Protein AF-A0A3D3ND54-F1 (afdb_monomer_lite)

pLDDT: mean 83.1, std 20.24, range [37.56, 97.06]

Secondary structure (DSSP, 8-state):
-----------SSSSTT---BHHHHHHHHTTTS-HHHHHHHHHHHH---HHHHHH-TTPBPPHHHHHHHHHHHHHHHTT--HHHHH---

Sequence (89 aa):
MVPMARRGGDRWCRDGCRMTSIGEAWRLARQRIDRLDARRLLEHVAGCSHADLLAYPEKLLSALQTTRLDELVRRRAGGEPLAYLVGSE

Structure (mmCIF, N/CA/C/O backbone):
data_AF-A0A3D3ND54-F1
#
_entry.id   AF-A0A3D3ND54-F1
#
loop_
_atom_site.group_PDB
_atom_site.id
_atom_site.type_symbol
_atom_site.label_atom_id
_atom_site.label_alt_id
_atom_site.label_comp_id
_atom_site.label_asym_id
_atom_site.label_entity_id
_atom_site.label_seq_id
_atom_site.pdbx_PDB_ins_code
_atom_site.Cartn_x
_atom_site.Cartn_y
_atom_site.Cartn_z
_atom_site.occupancy
_atom_site.B_iso_or_equiv
_atom_site.auth_seq_id
_atom_site.auth_comp_id
_atom_site.auth_asym_id
_atom_site.auth_atom_id
_atom_site.pdbx_PDB_model_num
ATOM 1 N N . MET A 1 1 ? 6.030 13.258 31.000 1.00 38.72 1 MET A N 1
ATOM 2 C CA . MET A 1 1 ? 6.272 11.896 31.519 1.00 38.72 1 MET A CA 1
ATOM 3 C C . MET A 1 1 ? 5.245 10.966 30.876 1.00 38.72 1 MET A C 1
ATOM 5 O O . MET A 1 1 ? 4.143 10.850 31.380 1.00 38.72 1 MET A O 1
ATOM 9 N N . VAL A 1 2 ? 5.558 10.397 29.708 1.00 37.56 2 VAL A N 1
ATOM 10 C CA . VAL A 1 2 ? 4.775 9.319 29.071 1.00 37.56 2 VAL A CA 1
ATOM 11 C C . VAL A 1 2 ? 5.793 8.258 28.644 1.00 37.56 2 VAL A C 1
ATOM 13 O O . VAL A 1 2 ? 6.665 8.578 27.832 1.00 37.56 2 VAL A O 1
ATOM 16 N N . PRO A 1 3 ? 5.781 7.046 29.224 1.00 46.41 3 PRO A N 1
ATOM 17 C CA . PRO A 1 3 ? 6.753 6.013 28.900 1.00 46.41 3 PRO A CA 1
ATOM 18 C C . PRO A 1 3 ? 6.255 5.045 27.808 1.00 46.41 3 PRO A C 1
ATOM 20 O O . PRO A 1 3 ? 5.153 4.521 27.876 1.00 46.41 3 PRO A O 1
ATOM 23 N N . MET A 1 4 ? 7.143 4.802 26.836 1.00 40.94 4 MET A N 1
ATOM 24 C CA . MET A 1 4 ? 7.562 3.505 26.268 1.00 40.94 4 MET A CA 1
ATOM 25 C C . MET A 1 4 ? 6.518 2.444 25.848 1.00 40.94 4 MET A C 1
ATOM 27 O O . MET A 1 4 ? 6.009 1.702 26.679 1.00 40.94 4 MET A O 1
ATOM 31 N N . ALA A 1 5 ? 6.469 2.178 24.536 1.00 42.22 5 ALA A N 1
ATOM 32 C CA . ALA A 1 5 ? 6.495 0.823 23.950 1.00 42.22 5 ALA A CA 1
ATOM 33 C C . ALA A 1 5 ? 7.012 0.932 22.497 1.00 42.22 5 ALA A C 1
ATOM 35 O O . ALA A 1 5 ? 6.291 1.326 21.592 1.00 42.22 5 ALA A O 1
ATOM 36 N N . ARG A 1 6 ? 8.327 0.935 22.252 1.00 46.53 6 ARG A N 1
ATOM 37 C CA . ARG A 1 6 ? 9.188 -0.223 21.935 1.00 46.53 6 ARG A CA 1
ATOM 38 C C . ARG A 1 6 ? 8.571 -1.29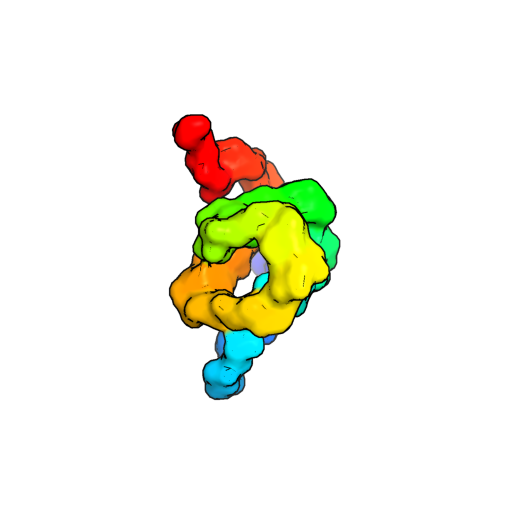2 21.014 1.00 46.53 6 ARG A C 1
ATOM 40 O O . ARG A 1 6 ? 7.794 -2.127 21.457 1.00 46.53 6 ARG A O 1
ATOM 47 N N . ARG A 1 7 ? 9.209 -1.374 19.835 1.00 48.66 7 ARG A N 1
ATOM 48 C CA . ARG A 1 7 ? 9.547 -2.570 19.035 1.00 48.66 7 ARG A CA 1
ATOM 49 C C . ARG A 1 7 ? 8.612 -2.892 17.859 1.00 48.66 7 ARG A C 1
ATOM 51 O O . ARG A 1 7 ? 7.721 -3.721 17.947 1.00 48.66 7 ARG A O 1
ATOM 58 N N . GLY A 1 8 ? 8.952 -2.324 16.704 1.00 38.59 8 GLY A N 1
ATOM 59 C CA . GLY A 1 8 ? 8.581 -2.837 15.387 1.00 38.59 8 GLY A CA 1
ATOM 60 C C . GLY A 1 8 ? 9.668 -2.436 14.401 1.00 38.59 8 GLY A C 1
ATOM 61 O O . GLY A 1 8 ? 9.623 -1.332 13.880 1.00 38.59 8 GLY A O 1
ATOM 62 N N . GLY A 1 9 ? 10.676 -3.299 14.248 1.00 43.31 9 GLY A N 1
ATOM 63 C CA . GLY A 1 9 ? 11.918 -3.030 13.526 1.00 43.31 9 GLY A CA 1
ATOM 64 C C . GLY A 1 9 ? 11.708 -2.435 12.136 1.00 43.31 9 GLY A C 1
ATOM 65 O O . GLY A 1 9 ? 11.302 -3.112 11.194 1.00 43.31 9 GLY A O 1
ATOM 66 N N . ASP A 1 10 ? 12.064 -1.167 12.040 1.00 47.19 10 ASP A N 1
ATOM 67 C CA . ASP A 1 10 ? 12.456 -0.401 10.870 1.00 47.19 10 ASP A CA 1
ATOM 68 C C . ASP A 1 10 ? 13.615 -1.094 10.131 1.00 47.19 10 ASP A C 1
ATOM 70 O O . ASP A 1 10 ? 14.780 -0.729 10.241 1.00 47.19 10 ASP A O 1
ATOM 74 N N . ARG A 1 11 ? 13.302 -2.145 9.363 1.00 48.75 11 ARG A N 1
ATOM 75 C CA . ARG A 1 11 ? 14.263 -2.819 8.472 1.00 48.75 11 ARG A CA 1
ATOM 76 C C . ARG A 1 11 ? 13.994 -2.550 6.991 1.00 48.75 11 ARG A C 1
ATOM 78 O O . ARG A 1 11 ? 14.242 -3.416 6.160 1.00 48.75 11 ARG A O 1
ATOM 85 N N . TRP A 1 12 ? 13.476 -1.372 6.660 1.00 51.56 12 TRP A N 1
ATOM 86 C CA . TRP A 1 12 ? 13.232 -1.004 5.261 1.00 51.56 12 TRP A CA 1
ATOM 87 C C . TRP A 1 12 ? 14.311 -0.078 4.692 1.00 51.56 12 TRP A C 1
ATOM 89 O O . TRP A 1 12 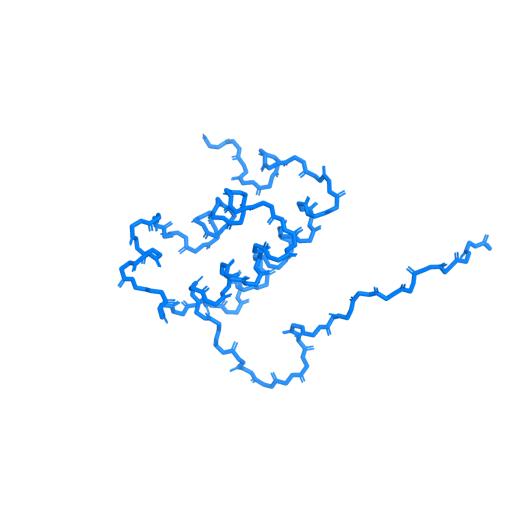? 14.516 -0.077 3.485 1.00 51.56 12 TRP A O 1
ATOM 99 N N . CYS A 1 13 ? 15.087 0.611 5.541 1.00 47.66 13 CYS A N 1
ATOM 100 C CA . CYS A 1 13 ? 16.112 1.551 5.082 1.00 47.66 13 CYS A CA 1
ATOM 101 C C . CYS A 1 13 ? 17.364 1.527 5.982 1.00 47.66 13 CYS A C 1
ATOM 103 O O . CYS A 1 13 ? 17.457 2.318 6.921 1.00 47.66 13 CYS A O 1
ATOM 105 N N . ARG A 1 14 ? 18.348 0.653 5.711 1.00 47.09 14 ARG A N 1
ATOM 106 C CA . ARG A 1 14 ? 19.734 0.904 6.176 1.00 47.09 14 ARG A CA 1
ATOM 107 C C . ARG A 1 14 ? 20.864 0.419 5.253 1.00 47.09 14 ARG A C 1
ATOM 109 O O . ARG A 1 14 ? 21.969 0.918 5.401 1.00 47.09 14 ARG A O 1
ATOM 116 N N . ASP A 1 15 ? 20.616 -0.410 4.241 1.00 45.34 15 ASP A N 1
ATOM 117 C CA . ASP A 1 15 ? 21.679 -0.897 3.346 1.00 45.34 15 ASP A CA 1
ATOM 118 C C . ASP A 1 15 ? 21.298 -0.717 1.871 1.00 45.34 15 ASP A C 1
ATOM 120 O O . ASP A 1 15 ? 20.134 -0.865 1.501 1.00 45.34 15 ASP A O 1
ATOM 124 N N . GLY A 1 16 ? 22.279 -0.330 1.053 1.00 48.47 16 GLY A N 1
ATOM 125 C CA . GLY A 1 16 ? 22.128 0.267 -0.276 1.00 48.47 16 GLY A CA 1
ATOM 126 C C . GLY A 1 16 ? 21.136 -0.406 -1.234 1.00 48.47 16 GLY A C 1
ATOM 127 O O . GLY A 1 16 ? 21.050 -1.625 -1.317 1.00 48.47 16 GLY A O 1
ATOM 128 N N . CYS A 1 17 ? 20.403 0.441 -1.966 1.00 48.59 17 CYS A N 1
ATOM 129 C CA . CYS A 1 17 ? 19.587 0.154 -3.154 1.00 48.59 17 CYS A CA 1
ATOM 130 C C . CYS A 1 17 ? 19.040 -1.285 -3.271 1.00 48.59 17 CYS A C 1
ATOM 132 O O . CYS A 1 17 ? 19.319 -1.990 -4.241 1.00 48.59 17 CYS A O 1
ATOM 134 N N . ARG A 1 18 ? 18.230 -1.744 -2.308 1.00 61.62 18 ARG A N 1
ATOM 135 C CA . ARG A 1 18 ? 17.405 -2.935 -2.543 1.00 61.62 18 ARG A CA 1
ATOM 136 C C . ARG A 1 18 ? 16.242 -2.561 -3.453 1.00 61.62 18 ARG A C 1
ATOM 138 O O . ARG A 1 18 ? 15.243 -1.994 -3.016 1.00 61.62 18 ARG A O 1
ATOM 145 N N . MET A 1 19 ? 16.401 -2.872 -4.735 1.00 77.62 19 MET A N 1
ATOM 146 C CA . MET A 1 19 ? 15.328 -2.833 -5.721 1.00 77.62 19 MET A CA 1
ATOM 147 C C . MET A 1 19 ? 14.231 -3.806 -5.271 1.00 77.62 19 MET A C 1
ATOM 149 O O . MET A 1 19 ? 14.466 -5.009 -5.208 1.00 77.62 19 MET A O 1
ATOM 153 N N . THR A 1 20 ? 13.058 -3.289 -4.910 1.00 88.06 20 THR A N 1
ATOM 154 C CA . THR A 1 20 ? 11.927 -4.117 -4.465 1.00 88.06 20 THR A CA 1
ATOM 155 C C . THR A 1 20 ? 11.005 -4.366 -5.652 1.00 88.06 20 THR A C 1
ATOM 157 O O . THR A 1 20 ? 10.599 -3.419 -6.323 1.00 88.06 20 THR A O 1
ATOM 160 N N . SER A 1 21 ? 10.670 -5.625 -5.924 1.00 94.88 21 SER A N 1
ATOM 161 C CA . SER A 1 21 ? 9.700 -5.978 -6.969 1.00 94.88 21 SER A CA 1
ATOM 162 C C . SER A 1 21 ? 8.254 -5.833 -6.479 1.00 94.88 21 SER A C 1
ATOM 164 O O . SER A 1 21 ? 7.996 -5.902 -5.275 1.00 94.88 21 SER A O 1
ATOM 166 N N . ILE A 1 22 ? 7.285 -5.662 -7.383 1.00 94.94 22 ILE A N 1
ATOM 167 C CA . ILE A 1 22 ? 5.862 -5.556 -7.020 1.00 94.94 22 ILE A CA 1
ATOM 168 C C . ILE A 1 22 ? 5.366 -6.811 -6.284 1.00 94.94 22 ILE A C 1
ATOM 170 O O . ILE A 1 22 ? 4.596 -6.707 -5.328 1.00 94.94 22 ILE A O 1
ATOM 174 N N . GLY A 1 23 ? 5.849 -7.997 -6.663 1.00 95.56 23 GLY A N 1
ATOM 175 C CA . GLY A 1 23 ? 5.509 -9.260 -6.012 1.00 95.56 23 GLY A CA 1
ATOM 176 C C . GLY A 1 23 ? 6.080 -9.356 -4.598 1.00 95.56 23 GLY A C 1
ATOM 177 O O . GLY A 1 23 ? 5.372 -9.746 -3.663 1.00 95.56 23 GLY A O 1
ATOM 178 N N . GLU A 1 24 ? 7.337 -8.950 -4.412 1.00 95.62 24 GLU A N 1
ATOM 179 C CA . GLU A 1 24 ? 7.960 -8.891 -3.088 1.00 95.62 24 GLU A CA 1
ATOM 180 C C . GLU A 1 24 ? 7.266 -7.866 -2.186 1.00 95.62 24 GLU A C 1
ATOM 182 O O . GLU A 1 24 ? 6.902 -8.192 -1.053 1.00 95.62 24 GLU A O 1
ATOM 187 N N . ALA A 1 25 ? 7.003 -6.670 -2.711 1.00 95.38 25 ALA A N 1
ATOM 188 C CA . ALA A 1 25 ? 6.291 -5.611 -2.012 1.00 95.38 25 ALA A CA 1
ATOM 189 C C . ALA A 1 25 ? 4.902 -6.074 -1.545 1.00 95.38 25 ALA A C 1
ATOM 191 O O . ALA A 1 25 ? 4.551 -5.909 -0.375 1.00 95.38 25 ALA A O 1
ATOM 192 N N . TRP A 1 26 ? 4.135 -6.740 -2.416 1.00 96.19 26 TRP A N 1
ATOM 193 C CA . TRP A 1 26 ? 2.832 -7.297 -2.049 1.00 96.19 26 TRP A CA 1
ATOM 194 C C . TRP A 1 26 ? 2.935 -8.375 -0.966 1.00 96.19 26 TRP A C 1
ATOM 196 O O . TRP A 1 26 ? 2.111 -8.428 -0.047 1.00 96.19 26 TRP A O 1
ATOM 206 N N . ARG A 1 27 ? 3.941 -9.255 -1.067 1.00 95.56 27 ARG A N 1
ATOM 207 C CA . ARG A 1 27 ? 4.192 -10.321 -0.087 1.00 95.56 27 ARG A CA 1
ATOM 208 C C . ARG A 1 27 ? 4.537 -9.755 1.287 1.00 95.56 27 ARG A C 1
ATOM 210 O O . ARG A 1 27 ? 4.118 -10.330 2.287 1.00 95.56 27 ARG A O 1
ATOM 217 N N . LEU A 1 28 ? 5.280 -8.657 1.346 1.00 95.19 28 LEU A N 1
ATOM 218 C CA . LEU A 1 28 ? 5.623 -7.994 2.601 1.00 95.19 28 LEU A CA 1
ATOM 219 C C . LEU A 1 28 ? 4.426 -7.221 3.174 1.00 95.19 28 LEU A C 1
ATOM 221 O O . LEU A 1 28 ? 4.138 -7.338 4.363 1.00 95.19 28 LEU A O 1
ATOM 225 N N . ALA A 1 29 ? 3.674 -6.504 2.334 1.00 95.62 29 ALA A N 1
ATOM 226 C CA . ALA A 1 29 ? 2.494 -5.752 2.761 1.00 95.62 29 ALA A CA 1
ATOM 227 C C . ALA A 1 29 ? 1.427 -6.656 3.404 1.00 95.62 29 ALA A C 1
ATOM 229 O O . ALA A 1 29 ? 0.935 -6.356 4.492 1.00 95.62 29 ALA A O 1
ATOM 230 N N . ARG A 1 30 ? 1.130 -7.818 2.804 1.00 95.75 30 ARG A N 1
ATOM 231 C CA . ARG A 1 30 ? 0.127 -8.763 3.339 1.00 95.75 30 ARG A CA 1
ATOM 232 C C . ARG A 1 30 ? 0.482 -9.392 4.693 1.00 95.75 30 ARG A C 1
ATOM 234 O O . ARG A 1 30 ? -0.347 -10.080 5.272 1.00 95.75 30 ARG A O 1
ATOM 241 N N . GLN A 1 31 ? 1.721 -9.244 5.170 1.00 96.06 31 GLN A N 1
ATOM 242 C CA . GLN A 1 31 ? 2.088 -9.682 6.524 1.00 96.06 31 GLN A CA 1
ATOM 243 C C . GLN A 1 31 ? 1.601 -8.696 7.591 1.00 96.06 31 GLN A C 1
ATOM 245 O O . GLN A 1 31 ? 1.628 -9.013 8.776 1.00 96.06 31 GLN A O 1
ATOM 250 N N . ARG A 1 32 ? 1.194 -7.489 7.180 1.00 95.12 32 ARG A N 1
ATOM 251 C CA . ARG A 1 32 ? 0.828 -6.386 8.075 1.00 95.12 32 ARG A CA 1
ATOM 252 C C . ARG A 1 32 ? -0.640 -5.990 7.976 1.00 95.12 32 ARG A C 1
ATOM 254 O O . ARG A 1 32 ? -1.173 -5.447 8.936 1.00 95.12 32 ARG A O 1
ATOM 261 N N . ILE A 1 33 ? -1.262 -6.222 6.824 1.00 96.50 33 ILE A N 1
ATOM 262 C CA . ILE A 1 33 ? -2.646 -5.848 6.513 1.00 96.50 33 ILE A CA 1
ATOM 263 C C . ILE A 1 33 ? -3.309 -6.944 5.674 1.00 96.50 33 ILE A C 1
ATOM 265 O O . ILE A 1 33 ? -2.620 -7.822 5.152 1.00 96.50 33 ILE A O 1
ATOM 269 N N . ASP A 1 34 ? -4.636 -6.889 5.529 1.00 96.38 34 ASP A N 1
ATOM 270 C CA . ASP A 1 34 ? -5.369 -7.870 4.726 1.00 96.38 34 ASP A CA 1
A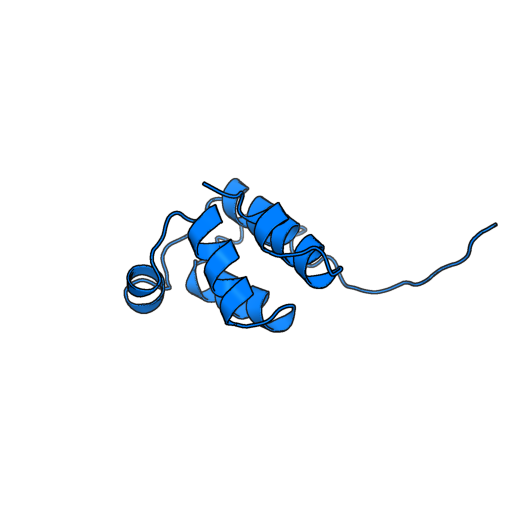TOM 271 C C . ASP A 1 34 ? -4.886 -7.906 3.264 1.00 96.38 34 ASP A C 1
ATOM 273 O O . ASP A 1 34 ? -4.417 -6.912 2.698 1.00 96.38 34 ASP A O 1
ATOM 277 N N . ARG A 1 35 ? -5.019 -9.077 2.634 1.00 95.62 35 ARG A N 1
ATOM 278 C CA . ARG A 1 35 ? -4.593 -9.323 1.254 1.00 95.62 35 ARG A CA 1
ATOM 279 C C . ARG A 1 35 ? -5.232 -8.350 0.260 1.00 95.62 35 ARG A C 1
ATOM 281 O O . ARG A 1 35 ? -4.552 -7.950 -0.691 1.00 95.62 35 ARG A O 1
ATOM 288 N N . LEU A 1 36 ? -6.511 -8.017 0.436 1.00 95.44 36 LEU A N 1
ATOM 289 C CA . LEU A 1 36 ? -7.234 -7.109 -0.450 1.00 95.44 36 LEU A CA 1
ATOM 290 C C . LEU A 1 36 ? -6.701 -5.682 -0.320 1.00 95.44 36 LEU A C 1
ATOM 292 O O . LEU A 1 36 ? -6.414 -5.052 -1.338 1.00 95.44 36 LEU A O 1
ATOM 296 N N . ASP A 1 37 ? -6.492 -5.215 0.908 1.00 96.25 37 ASP A N 1
ATOM 297 C CA . ASP A 1 37 ? -5.956 -3.881 1.179 1.00 96.25 37 ASP A CA 1
ATOM 298 C C . ASP A 1 37 ? -4.519 -3.750 0.671 1.00 96.25 37 ASP A C 1
ATOM 300 O O . ASP A 1 37 ? -4.191 -2.789 -0.019 1.00 96.25 37 ASP A O 1
ATOM 304 N N . ALA A 1 38 ? -3.675 -4.756 0.923 1.00 96.81 38 ALA A N 1
ATOM 305 C CA . ALA A 1 38 ? -2.313 -4.807 0.396 1.00 96.81 38 ALA A CA 1
ATOM 306 C C . ALA A 1 38 ? -2.285 -4.729 -1.132 1.00 96.81 38 ALA A C 1
ATOM 308 O O . ALA A 1 38 ? -1.440 -4.037 -1.697 1.00 96.81 38 ALA A O 1
ATOM 309 N N . ARG A 1 39 ? -3.208 -5.430 -1.804 1.00 95.62 39 ARG A N 1
ATOM 310 C CA . ARG A 1 39 ? -3.343 -5.337 -3.259 1.00 95.62 39 ARG A CA 1
ATOM 311 C C . ARG A 1 39 ? -3.734 -3.918 -3.666 1.00 95.62 39 ARG A C 1
ATOM 313 O O . ARG A 1 39 ? -3.077 -3.355 -4.526 1.00 95.62 39 ARG A O 1
ATOM 320 N N . ARG A 1 40 ? -4.758 -3.337 -3.042 1.00 95.69 40 ARG A N 1
ATOM 321 C CA . ARG A 1 40 ? -5.283 -2.016 -3.419 1.00 95.69 40 ARG A CA 1
ATOM 322 C C . ARG A 1 40 ? -4.272 -0.893 -3.227 1.00 95.69 40 ARG A C 1
ATOM 324 O O . ARG A 1 40 ? -4.128 -0.057 -4.110 1.00 95.69 40 ARG A O 1
ATOM 331 N N . LEU A 1 41 ? -3.533 -0.907 -2.119 1.00 96.25 41 LEU A N 1
ATOM 332 C CA . LEU A 1 41 ? -2.451 0.051 -1.888 1.00 96.25 41 LEU A CA 1
ATOM 333 C C . LEU A 1 41 ? -1.331 -0.097 -2.924 1.00 96.25 41 LEU A C 1
ATOM 335 O O . LEU A 1 41 ? -0.797 0.903 -3.396 1.00 96.25 41 LEU A O 1
ATOM 339 N N . LEU A 1 42 ? -0.989 -1.329 -3.308 1.00 95.75 42 LEU A N 1
ATOM 340 C CA . LEU A 1 42 ? 0.020 -1.566 -4.336 1.00 95.75 42 LEU A CA 1
ATOM 341 C C . LEU A 1 42 ? -0.452 -1.119 -5.724 1.00 95.75 42 LEU A C 1
ATOM 343 O O . LEU A 1 42 ? 0.312 -0.455 -6.414 1.00 95.75 42 LEU A O 1
ATOM 347 N N . GLU A 1 43 ? -1.690 -1.438 -6.112 1.00 95.31 43 GLU A N 1
ATOM 348 C CA . GLU A 1 43 ? -2.298 -0.982 -7.372 1.00 95.31 43 GLU A CA 1
ATOM 349 C C . GLU A 1 43 ? -2.267 0.554 -7.456 1.00 95.31 43 GLU A C 1
ATOM 351 O O . GLU A 1 43 ? -1.791 1.107 -8.447 1.00 95.31 43 GLU A O 1
ATOM 356 N N . HIS A 1 44 ? -2.658 1.236 -6.373 1.00 94.94 44 HIS A N 1
ATOM 357 C CA . HIS A 1 44 ? -2.643 2.697 -6.266 1.00 94.94 44 HIS A CA 1
ATOM 358 C C . HIS A 1 44 ? -1.231 3.299 -6.401 1.00 94.94 44 HIS A C 1
ATOM 360 O O . HIS A 1 44 ? -1.032 4.275 -7.119 1.00 94.94 44 HIS A O 1
ATOM 366 N N . VAL A 1 45 ? -0.224 2.721 -5.739 1.00 95.19 45 VAL A N 1
ATOM 367 C CA . VAL A 1 45 ? 1.143 3.277 -5.732 1.00 95.19 45 VAL A CA 1
ATOM 368 C C . VAL A 1 45 ? 1.934 2.922 -6.995 1.00 95.19 45 VAL A C 1
ATOM 370 O O . VAL A 1 45 ? 2.700 3.739 -7.514 1.00 95.19 45 VAL A O 1
ATOM 373 N N . ALA A 1 46 ? 1.801 1.687 -7.473 1.00 92.88 46 ALA A N 1
ATOM 374 C CA . ALA A 1 46 ? 2.576 1.166 -8.593 1.00 92.88 46 ALA A CA 1
ATOM 375 C C . ALA A 1 46 ? 1.929 1.448 -9.957 1.00 92.88 46 ALA A C 1
ATOM 377 O O . ALA A 1 46 ? 2.598 1.284 -10.979 1.00 92.88 46 ALA A O 1
ATOM 378 N N . GLY A 1 47 ? 0.648 1.839 -9.984 1.00 93.06 47 GLY A N 1
ATOM 379 C CA . GLY A 1 47 ? -0.126 1.987 -11.217 1.00 93.06 47 GLY A CA 1
ATOM 380 C C . GLY A 1 47 ? -0.255 0.670 -11.986 1.00 93.06 47 GLY A C 1
ATOM 381 O O . GLY A 1 47 ? -0.300 0.672 -13.213 1.00 93.06 47 GLY A O 1
ATOM 382 N N . CYS A 1 48 ? -0.216 -0.464 -11.281 1.00 91.88 48 CYS A N 1
ATOM 383 C CA . CYS A 1 48 ? -0.354 -1.793 -11.868 1.00 91.88 48 CYS A CA 1
ATOM 384 C C . CYS A 1 48 ? -1.742 -2.361 -11.579 1.00 91.88 48 CYS A C 1
ATOM 386 O O . CYS A 1 48 ? -2.320 -2.085 -10.531 1.00 91.88 48 CYS A O 1
ATOM 388 N N . SER A 1 49 ? -2.244 -3.216 -12.462 1.00 93.44 49 SER A N 1
ATOM 389 C CA . SER A 1 49 ? -3.460 -3.989 -12.216 1.00 93.44 49 SER A CA 1
ATOM 390 C C . SER A 1 49 ? -3.155 -5.281 -11.456 1.00 93.44 49 SER A C 1
ATOM 392 O O . SER A 1 49 ? -2.026 -5.777 -11.457 1.00 93.44 49 SER A O 1
ATOM 394 N N . HIS A 1 50 ? -4.182 -5.920 -10.888 1.00 93.31 50 HIS A N 1
ATOM 395 C CA . HIS A 1 50 ? -4.031 -7.268 -10.338 1.00 93.31 50 HIS A CA 1
ATOM 396 C C . HIS A 1 50 ? -3.474 -8.272 -11.360 1.00 93.31 50 HIS A C 1
ATOM 398 O O . HIS A 1 50 ? -2.681 -9.135 -10.993 1.00 93.31 50 HIS A O 1
ATOM 404 N N . ALA A 1 51 ? -3.874 -8.151 -12.629 1.00 94.12 51 ALA A N 1
ATOM 405 C CA . ALA A 1 51 ? -3.352 -8.983 -13.707 1.00 94.12 51 ALA A CA 1
ATOM 406 C C . ALA A 1 51 ? -1.840 -8.780 -13.895 1.00 94.12 51 ALA A C 1
ATOM 408 O O . ALA A 1 51 ? -1.108 -9.764 -13.938 1.00 94.12 51 ALA A O 1
ATOM 409 N N . ASP A 1 52 ? -1.362 -7.530 -13.902 1.00 92.25 52 ASP A N 1
ATOM 410 C CA . ASP A 1 52 ? 0.070 -7.213 -14.004 1.00 92.25 52 ASP A CA 1
ATOM 411 C C . ASP A 1 52 ? 0.862 -7.781 -12.826 1.00 92.25 52 ASP A C 1
ATOM 413 O O . ASP A 1 52 ? 1.955 -8.306 -13.006 1.00 92.25 52 ASP A O 1
ATOM 417 N N . LEU A 1 53 ? 0.295 -7.719 -11.617 1.00 92.81 53 LEU A N 1
ATOM 418 C CA . LEU A 1 53 ? 0.910 -8.278 -10.414 1.00 92.81 53 LEU A CA 1
ATOM 419 C C . LEU A 1 53 ? 1.110 -9.797 -10.501 1.00 92.81 53 LEU A C 1
ATOM 421 O O . LEU A 1 53 ? 2.063 -10.322 -9.928 1.00 92.81 53 LEU A O 1
ATOM 425 N N . LEU A 1 54 ? 0.201 -10.504 -11.175 1.00 93.88 54 LEU A N 1
ATOM 426 C CA . LEU A 1 54 ? 0.291 -11.951 -11.368 1.00 93.88 54 LEU A CA 1
ATOM 427 C C . LEU A 1 54 ? 1.172 -12.322 -12.564 1.00 93.88 54 LEU A C 1
ATOM 429 O O . LEU A 1 54 ? 1.864 -13.334 -12.504 1.00 93.88 54 LEU A O 1
ATOM 433 N N . ALA A 1 55 ? 1.137 -11.522 -13.629 1.00 94.56 55 ALA A N 1
ATOM 434 C CA . ALA A 1 55 ? 1.874 -11.777 -14.859 1.00 94.56 55 ALA A CA 1
ATOM 435 C C . ALA A 1 55 ? 3.358 -11.388 -14.761 1.00 94.56 55 ALA A C 1
ATOM 437 O O . ALA A 1 55 ? 4.193 -12.086 -15.324 1.00 94.56 55 ALA A O 1
ATOM 438 N N . TYR A 1 56 ? 3.676 -10.307 -14.038 1.00 94.81 56 TYR A N 1
ATOM 439 C CA . TYR A 1 56 ? 5.015 -9.707 -13.980 1.00 94.81 56 TYR A CA 1
ATOM 440 C C . TYR A 1 56 ? 5.430 -9.336 -12.543 1.00 94.81 56 TYR A C 1
ATOM 442 O O . TYR A 1 56 ? 5.743 -8.169 -12.265 1.00 94.81 56 TYR A O 1
ATOM 450 N N . PRO A 1 57 ? 5.416 -10.282 -11.584 1.00 94.31 57 PRO A N 1
ATOM 451 C CA . PRO A 1 57 ? 5.723 -9.998 -10.181 1.00 94.31 57 PRO A CA 1
ATOM 452 C C . PRO A 1 57 ? 7.128 -9.414 -9.961 1.00 94.31 57 PRO A C 1
ATOM 454 O O . PRO A 1 57 ? 7.350 -8.737 -8.959 1.00 94.31 57 PRO A O 1
ATOM 457 N N . GLU A 1 58 ? 8.063 -9.648 -10.877 1.00 93.88 58 GLU A N 1
ATOM 458 C CA . GLU A 1 58 ? 9.438 -9.151 -10.869 1.00 93.88 58 GLU A CA 1
ATOM 459 C C . GLU A 1 58 ? 9.577 -7.661 -11.224 1.00 93.88 58 GLU A C 1
ATOM 461 O O . GLU A 1 58 ? 10.648 -7.0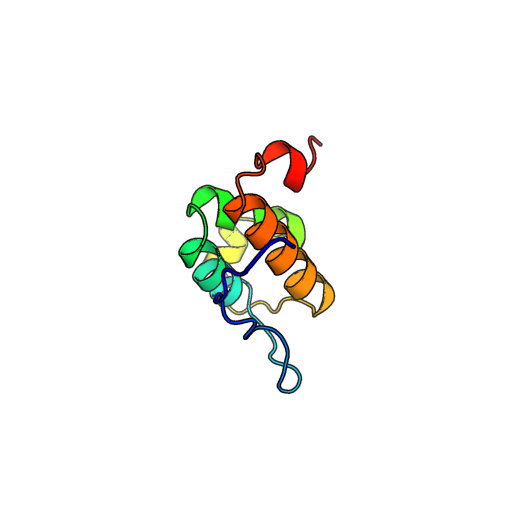88 -11.007 1.00 93.88 58 GLU A O 1
ATOM 466 N N . LYS A 1 59 ? 8.517 -7.005 -11.726 1.00 92.62 59 LYS A N 1
ATOM 467 C CA . LYS A 1 59 ? 8.548 -5.576 -12.075 1.00 92.62 59 LYS A CA 1
ATOM 468 C C . LYS A 1 59 ? 8.984 -4.744 -10.869 1.00 92.62 59 LYS A C 1
ATOM 470 O O . LYS A 1 59 ? 8.421 -4.869 -9.785 1.00 92.62 59 LYS A O 1
ATOM 475 N N . LEU A 1 60 ? 9.984 -3.888 -11.055 1.00 94.62 60 LEU A N 1
ATOM 476 C CA . LEU A 1 60 ? 10.586 -3.128 -9.962 1.00 94.62 60 LEU A CA 1
ATOM 477 C C . LEU A 1 60 ? 9.766 -1.891 -9.593 1.00 94.62 60 LEU A C 1
ATOM 479 O O . LEU A 1 60 ? 9.263 -1.176 -10.460 1.00 94.62 60 LEU A O 1
ATOM 483 N N . LEU A 1 61 ? 9.690 -1.619 -8.293 1.00 92.06 61 LEU A N 1
ATOM 484 C CA . LEU A 1 61 ? 9.229 -0.351 -7.750 1.00 92.06 61 LEU A CA 1
ATOM 485 C C . LEU A 1 61 ? 10.386 0.645 -7.690 1.00 92.06 61 LEU A C 1
ATOM 487 O O . LEU A 1 61 ? 11.506 0.316 -7.293 1.00 92.06 61 LEU A O 1
ATOM 491 N N . SER A 1 62 ? 10.091 1.900 -8.018 1.00 91.62 62 SER A N 1
ATOM 492 C CA . SER A 1 62 ? 11.005 3.002 -7.719 1.00 91.62 62 SER A CA 1
ATOM 493 C C . SER A 1 62 ? 11.162 3.197 -6.204 1.00 91.62 62 SER A C 1
ATOM 495 O O . SER A 1 62 ? 10.312 2.791 -5.403 1.00 91.62 62 SER A O 1
ATOM 497 N N . ALA A 1 63 ? 12.227 3.885 -5.790 1.00 89.12 63 ALA A N 1
ATOM 498 C CA . ALA A 1 63 ? 12.441 4.234 -4.384 1.00 89.12 63 ALA A CA 1
ATOM 499 C C . ALA A 1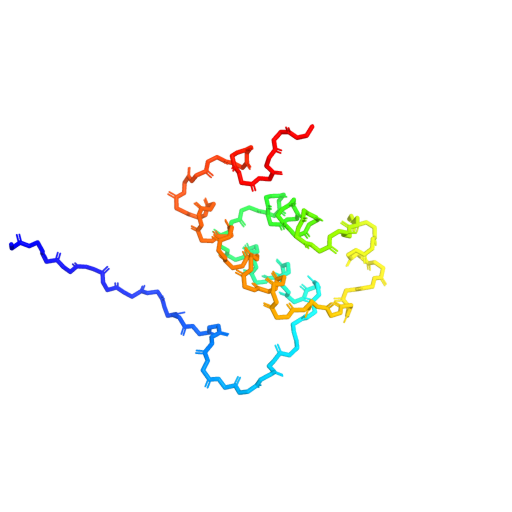 63 ? 11.283 5.072 -3.803 1.00 89.12 63 ALA A C 1
ATOM 501 O O . ALA A 1 63 ? 10.879 4.868 -2.656 1.00 89.12 63 ALA A O 1
ATOM 502 N N . LEU A 1 64 ? 10.701 5.965 -4.616 1.00 90.44 64 LEU A N 1
ATOM 503 C CA . LEU A 1 64 ? 9.545 6.770 -4.220 1.00 90.44 64 LEU A CA 1
ATOM 504 C C . LEU A 1 64 ? 8.305 5.895 -4.004 1.00 90.44 64 LEU A C 1
ATOM 506 O O . LEU A 1 64 ? 7.631 6.037 -2.988 1.00 90.44 64 LEU A O 1
ATOM 510 N N . GLN A 1 65 ? 8.025 4.970 -4.924 1.00 94.38 65 GLN A N 1
ATOM 511 C CA . GLN A 1 65 ? 6.901 4.040 -4.792 1.00 94.38 65 GLN A CA 1
ATOM 512 C C . GLN A 1 65 ? 7.072 3.116 -3.588 1.00 94.38 65 GLN A C 1
ATOM 514 O O . GLN A 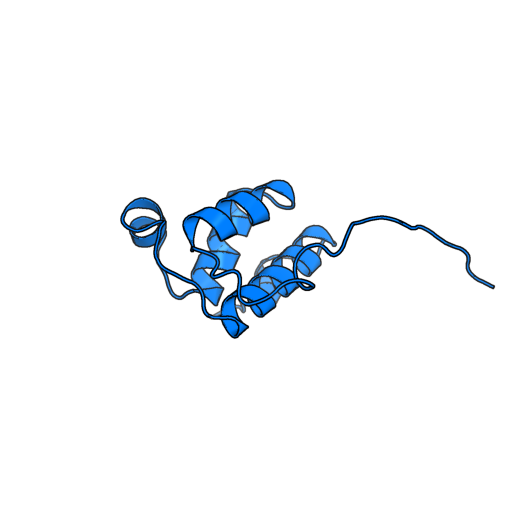1 65 ? 6.132 2.919 -2.829 1.00 94.38 65 GLN A O 1
ATOM 519 N N . THR A 1 66 ? 8.281 2.604 -3.364 1.00 93.56 66 THR A N 1
ATOM 520 C CA . THR A 1 66 ? 8.573 1.752 -2.204 1.00 93.56 66 THR A CA 1
ATOM 521 C C . THR A 1 66 ? 8.313 2.504 -0.897 1.00 93.56 66 THR A C 1
ATOM 523 O O . THR A 1 66 ? 7.611 2.000 -0.024 1.00 93.56 66 THR A O 1
ATOM 526 N N . THR A 1 67 ? 8.803 3.744 -0.795 1.00 92.38 67 THR A N 1
ATOM 527 C CA . THR A 1 67 ? 8.583 4.605 0.380 1.00 92.38 67 THR A CA 1
ATOM 528 C C . THR A 1 67 ? 7.102 4.919 0.591 1.00 92.38 67 THR A C 1
ATOM 530 O O . THR A 1 67 ? 6.596 4.770 1.702 1.00 92.38 67 THR A O 1
ATOM 533 N N . ARG A 1 68 ? 6.383 5.309 -0.472 1.00 94.94 68 ARG A N 1
ATOM 534 C CA . ARG A 1 68 ? 4.941 5.595 -0.400 1.00 94.94 68 ARG A CA 1
ATOM 535 C C . ARG A 1 68 ? 4.142 4.370 0.031 1.00 94.94 68 ARG A C 1
ATOM 537 O O . ARG A 1 68 ? 3.247 4.484 0.859 1.00 94.94 68 ARG A O 1
ATOM 544 N N . LEU A 1 69 ? 4.468 3.197 -0.504 1.00 95.69 69 LEU A N 1
ATOM 545 C CA . LEU A 1 69 ? 3.785 1.965 -0.133 1.00 95.69 69 LEU A CA 1
ATOM 546 C C . LEU A 1 69 ? 3.998 1.624 1.347 1.00 95.69 69 LEU A C 1
ATOM 548 O O . LEU A 1 69 ? 3.025 1.288 2.019 1.00 95.69 69 LEU A O 1
ATOM 552 N N . ASP A 1 70 ? 5.227 1.733 1.869 1.00 94.75 70 ASP A N 1
ATOM 553 C CA . ASP A 1 70 ? 5.497 1.506 3.299 1.00 94.75 70 ASP A CA 1
ATOM 554 C C . ASP A 1 70 ? 4.677 2.456 4.183 1.00 94.75 70 ASP A C 1
ATOM 556 O O . ASP A 1 70 ? 4.048 2.014 5.148 1.00 94.75 70 ASP A O 1
ATOM 560 N N . GLU A 1 71 ? 4.608 3.739 3.820 1.00 95.50 71 GLU A N 1
ATOM 561 C CA . GLU A 1 71 ? 3.812 4.732 4.542 1.00 95.50 71 GLU A CA 1
ATOM 562 C C . GLU A 1 71 ? 2.326 4.346 4.591 1.00 95.50 71 GLU A C 1
ATOM 564 O O . GLU A 1 71 ? 1.732 4.291 5.674 1.00 95.50 71 GLU A O 1
ATOM 569 N N . LEU A 1 72 ? 1.730 4.014 3.442 1.00 96.25 72 LEU A N 1
ATOM 570 C CA . LEU A 1 72 ? 0.318 3.635 3.371 1.00 96.25 72 LEU A CA 1
ATOM 571 C C . LEU A 1 72 ? 0.040 2.327 4.122 1.00 96.25 72 LEU A C 1
ATOM 573 O O . LEU A 1 72 ? -0.961 2.227 4.831 1.00 96.25 72 LEU A O 1
ATOM 577 N N . VAL A 1 73 ? 0.933 1.336 4.032 1.00 96.62 73 VAL A N 1
ATOM 578 C CA . VAL A 1 73 ? 0.806 0.072 4.775 1.00 96.62 73 VAL A CA 1
ATOM 579 C C . VAL A 1 73 ? 0.878 0.320 6.279 1.00 96.62 73 VAL A C 1
ATOM 581 O O . VAL A 1 73 ? 0.094 -0.261 7.032 1.00 96.62 73 VAL A O 1
ATOM 584 N N . ARG A 1 74 ? 1.776 1.197 6.741 1.00 96.12 74 ARG A N 1
ATOM 585 C CA . ARG A 1 74 ? 1.869 1.578 8.156 1.00 96.12 74 ARG A CA 1
ATOM 586 C C . ARG A 1 74 ? 0.604 2.274 8.643 1.00 96.12 74 ARG A C 1
ATOM 588 O O . ARG A 1 74 ? 0.113 1.921 9.713 1.00 96.12 74 ARG A O 1
ATOM 595 N N . ARG A 1 75 ? 0.071 3.221 7.869 1.00 96.06 75 ARG A N 1
ATOM 596 C CA . ARG A 1 75 ? -1.183 3.920 8.190 1.00 96.06 75 ARG A CA 1
ATOM 597 C C . ARG A 1 75 ? -2.367 2.954 8.235 1.00 96.06 75 ARG A C 1
ATOM 599 O O . ARG A 1 75 ? -3.104 2.932 9.220 1.00 96.06 75 ARG A O 1
ATOM 606 N N . ARG A 1 76 ? -2.481 2.064 7.242 1.00 97.06 76 ARG A N 1
ATOM 607 C CA . ARG A 1 76 ? -3.531 1.036 7.195 1.00 97.06 76 ARG A CA 1
ATOM 608 C C . ARG A 1 76 ? -3.451 0.067 8.373 1.00 97.06 76 ARG A C 1
ATOM 610 O O . ARG A 1 76 ? -4.476 -0.223 8.986 1.00 97.06 76 ARG A O 1
ATOM 617 N N . ALA A 1 77 ? -2.248 -0.401 8.710 1.00 95.62 77 ALA A N 1
ATOM 618 C CA . ALA A 1 77 ? -2.007 -1.252 9.876 1.00 95.62 77 ALA A CA 1
ATOM 619 C C . ALA A 1 77 ? -2.294 -0.526 11.203 1.00 95.62 77 ALA A C 1
ATOM 621 O O . ALA A 1 77 ? -2.644 -1.167 12.189 1.00 95.62 77 ALA A O 1
ATOM 622 N N . GLY A 1 78 ? -2.179 0.805 11.221 1.00 95.56 78 GLY A N 1
ATOM 623 C CA . GLY A 1 78 ? -2.568 1.666 12.339 1.00 95.56 78 GLY A CA 1
ATOM 624 C C . GLY A 1 78 ? -4.079 1.863 12.499 1.00 95.56 78 GLY A C 1
ATOM 625 O O . GLY A 1 78 ? -4.493 2.559 13.421 1.00 95.56 78 GLY A O 1
ATOM 626 N N . GLY A 1 79 ? -4.901 1.260 11.634 1.00 94.81 79 GLY A N 1
ATOM 627 C CA . GLY A 1 79 ? -6.362 1.334 11.703 1.00 94.81 79 GLY A CA 1
ATOM 628 C C . GLY A 1 79 ? -6.983 2.416 10.824 1.00 94.81 79 GLY A C 1
ATOM 629 O O . GLY A 1 79 ? -8.202 2.570 10.838 1.00 94.81 79 GLY A O 1
ATOM 630 N N . GLU A 1 80 ? -6.188 3.134 10.028 1.00 94.62 80 GLU A N 1
ATOM 631 C CA . GLU A 1 80 ? -6.735 4.129 9.111 1.00 94.62 80 GLU A CA 1
ATOM 632 C C . GLU A 1 80 ? -7.569 3.452 8.001 1.00 94.62 80 GLU A C 1
ATOM 634 O O . GLU A 1 80 ? -7.109 2.468 7.406 1.00 94.62 80 GLU A O 1
ATOM 639 N N . PRO A 1 81 ? -8.796 3.928 7.717 1.00 94.44 81 PRO A N 1
ATOM 640 C CA . PRO A 1 81 ? -9.633 3.378 6.654 1.00 94.44 81 PRO A CA 1
ATOM 641 C C . PRO A 1 81 ? -8.987 3.479 5.270 1.00 94.44 81 PRO A C 1
ATOM 643 O O . PRO A 1 81 ? -8.464 4.525 4.893 1.00 94.44 81 PRO A O 1
ATOM 646 N N . LEU A 1 82 ? -9.101 2.410 4.473 1.00 92.25 82 LEU A N 1
ATOM 647 C CA . LEU A 1 82 ? -8.494 2.333 3.138 1.00 92.25 82 LEU A CA 1
ATOM 648 C C . LEU A 1 82 ? -8.892 3.509 2.230 1.00 92.25 82 LEU A C 1
ATOM 650 O O . LEU A 1 82 ? -8.038 4.039 1.529 1.00 92.25 82 LEU A O 1
ATOM 654 N N . ALA A 1 83 ? -10.156 3.941 2.264 1.00 91.81 83 ALA A N 1
ATOM 655 C CA . ALA A 1 83 ? -10.673 5.018 1.414 1.00 91.81 83 ALA A CA 1
ATOM 656 C C . ALA A 1 83 ? -9.945 6.364 1.606 1.00 91.81 83 ALA A C 1
ATOM 658 O O . ALA A 1 83 ? -9.826 7.134 0.657 1.00 91.81 83 ALA A O 1
ATOM 659 N N . TYR A 1 84 ? -9.411 6.631 2.803 1.00 92.75 84 TYR A N 1
ATOM 660 C CA . TYR A 1 84 ? -8.614 7.835 3.068 1.00 92.75 84 TYR A CA 1
ATOM 661 C C . TYR A 1 84 ? -7.163 7.718 2.584 1.00 92.75 84 TYR A C 1
ATOM 663 O O . TYR A 1 84 ? -6.467 8.724 2.479 1.00 92.75 84 TYR A O 1
ATOM 671 N N . LEU A 1 85 ? -6.705 6.500 2.281 1.00 91.12 85 LEU A N 1
ATOM 672 C CA . LEU A 1 85 ? -5.339 6.212 1.846 1.00 91.12 85 LEU A CA 1
ATOM 673 C C . LEU A 1 85 ? -5.192 6.210 0.326 1.00 91.12 85 LEU A C 1
ATOM 675 O O . LEU A 1 85 ? -4.185 6.692 -0.177 1.00 91.12 85 LEU A O 1
ATOM 679 N N . VAL A 1 86 ? -6.172 5.654 -0.392 1.00 86.50 86 VAL A N 1
ATOM 680 C CA . VAL A 1 86 ? -6.131 5.550 -1.864 1.00 86.50 86 VAL A CA 1
ATOM 681 C C . VAL A 1 86 ? -6.772 6.741 -2.577 1.00 86.50 86 VAL A C 1
ATOM 683 O O . VAL A 1 86 ? -6.665 6.843 -3.793 1.00 86.50 86 VAL A O 1
ATOM 686 N N . GLY A 1 87 ? -7.408 7.647 -1.828 1.00 75.38 87 GLY A N 1
ATOM 687 C CA . GLY A 1 87 ? -8.252 8.693 -2.395 1.00 75.38 87 GLY A CA 1
ATOM 688 C C . GLY A 1 87 ? -9.553 8.112 -2.956 1.00 75.38 87 GLY A C 1
ATOM 689 O O . GLY A 1 87 ? -9.605 6.983 -3.441 1.00 75.38 87 GLY A O 1
ATOM 690 N N . SER A 1 88 ? -10.639 8.869 -2.839 1.00 48.50 88 SER A N 1
ATOM 691 C CA . SER A 1 88 ? -11.843 8.606 -3.629 1.00 48.50 88 SER A CA 1
ATOM 692 C C . SER A 1 88 ? -11.643 9.336 -4.951 1.00 48.50 88 SER A C 1
ATOM 694 O O . SER A 1 88 ? -11.876 10.540 -5.003 1.00 48.50 88 SER A O 1
ATOM 696 N N . GLU A 1 89 ? -11.098 8.657 -5.956 1.00 47.34 89 GLU A N 1
ATOM 697 C CA . GLU A 1 89 ? -11.272 9.115 -7.341 1.00 47.34 89 GLU A CA 1
ATOM 698 C C . GLU A 1 89 ? -12.648 8.686 -7.856 1.00 47.34 89 GLU A C 1
ATOM 700 O O . GLU A 1 89 ? -13.072 7.550 -7.528 1.00 47.34 89 GLU A O 1
#

Radius of gyration: 13.97 Å; chains: 1; bounding box: 34×24×46 Å

Foldseek 3Di:
DDDDDDDDDPPPDDDPDPFAFLLNQLVVLCVQAPSVLSQLLSCLLVVDDPVCCVVPRRHTDDPVSSVLSVVLSVCVSVVHDSCVSSDDD